Protein AF-A0A7L2SR57-F1 (afdb_monomer_lite)

pLDDT: mean 92.72, std 5.05, range [69.31, 98.25]

InterPro domains:
  IPR005479 Carbamoyl phosphate synthase, ATP-binding domain [PF02786] (13-73)
  IPR005479 Carbamoyl phosphate synthase, ATP-binding domain [PS00866] (45-59)
  IPR011761 ATP-grasp fold [PS50975] (12-68)
  IPR013815 ATP-grasp fold, subdomain 1 [G3DSA:3.30.1490.20] (1-74)
  IPR049076 Acetyl-CoA carboxylase [PTHR45728] (10-74)

Organism: NCBI:txid98133

Radius of gyration: 15.74 Å; chains: 1; bounding box: 35×24×40 Å

Secondary structure (DSSP, 8-state):
--------HHHHHTTPPPPPPHHHHHHTS--SHHHHHHHHHHH-SSEEEE-TT--TTTTEEEE-SHHHHHHHH-

Sequence (74 aa):
AGLVAQWSEEDQKLQQAISIPLETYAQGCVKDVEEGLEVAMRVGYPLMIKAAEGGGGKGIRKVEAAEEFSACFR

Structure (mmCIF, N/CA/C/O backbone):
data_AF-A0A7L2SR57-F1
#
_entry.id   AF-A0A7L2SR57-F1
#
loop_
_atom_site.group_PDB
_atom_site.id
_atom_site.type_symbol
_atom_site.label_atom_id
_atom_site.label_alt_id
_atom_site.label_comp_id
_atom_site.label_asym_id
_atom_site.label_entity_id
_atom_site.label_seq_id
_atom_site.pdbx_PDB_ins_code
_atom_site.Cartn_x
_atom_site.Cartn_y
_atom_site.Cartn_z
_atom_site.occupancy
_atom_site.B_iso_or_equiv
_atom_site.auth_seq_id
_atom_site.auth_comp_id
_atom_site.auth_asym_id
_atom_site.auth_atom_id
_atom_site.pdbx_PDB_model_num
ATOM 1 N N . ALA A 1 1 ? -14.381 -10.455 -1.809 1.00 69.31 1 ALA A N 1
ATOM 2 C CA . ALA A 1 1 ? -14.768 -9.858 -0.515 1.00 69.31 1 ALA A CA 1
ATOM 3 C C . ALA A 1 1 ? -13.700 -8.835 -0.145 1.00 69.31 1 ALA A C 1
ATOM 5 O O . ALA A 1 1 ? -12.541 -9.100 -0.434 1.00 69.31 1 ALA A O 1
ATOM 6 N N . GLY A 1 2 ? -14.076 -7.658 0.358 1.00 86.00 2 GLY A N 1
ATOM 7 C CA . GLY A 1 2 ? -13.110 -6.640 0.797 1.00 86.00 2 GLY A CA 1
ATOM 8 C C . GLY A 1 2 ? -12.515 -6.959 2.172 1.00 86.00 2 GLY A C 1
ATOM 9 O O . GLY A 1 2 ? -12.922 -7.931 2.806 1.00 86.00 2 GLY A O 1
ATOM 10 N N . LEU A 1 3 ? -11.580 -6.125 2.632 1.00 92.44 3 LEU A N 1
ATOM 11 C CA . LEU A 1 3 ? -11.069 -6.167 4.005 1.00 92.44 3 LEU A CA 1
ATOM 12 C C . LEU A 1 3 ? -12.144 -5.647 4.968 1.00 92.44 3 LEU A C 1
ATOM 14 O O . LEU A 1 3 ? -12.769 -4.622 4.697 1.00 92.44 3 LEU A O 1
ATOM 18 N N . VAL A 1 4 ? -12.363 -6.351 6.080 1.00 91.44 4 VAL A N 1
ATOM 19 C CA . VAL A 1 4 ? -13.403 -6.022 7.066 1.00 91.44 4 VAL A CA 1
ATOM 20 C C . VAL A 1 4 ? -12.782 -5.980 8.456 1.00 91.44 4 VAL A C 1
ATOM 22 O O . VAL A 1 4 ? -12.109 -6.924 8.859 1.00 91.44 4 VAL A O 1
ATOM 25 N N . ALA A 1 5 ? -13.044 -4.904 9.195 1.00 90.81 5 ALA A N 1
ATOM 26 C CA . ALA A 1 5 ? -12.757 -4.801 10.621 1.00 90.81 5 ALA A CA 1
ATOM 27 C C . ALA A 1 5 ? -14.076 -4.779 11.405 1.00 90.81 5 ALA A C 1
ATOM 29 O O . ALA A 1 5 ? -15.076 -4.236 10.933 1.00 90.81 5 ALA A O 1
ATOM 30 N N . GLN A 1 6 ? -14.082 -5.396 12.586 1.00 89.12 6 GLN A N 1
ATOM 31 C CA . GLN A 1 6 ? -15.238 -5.380 13.481 1.00 89.12 6 GLN A CA 1
ATOM 32 C C . GLN A 1 6 ? -15.308 -4.031 14.203 1.00 89.12 6 GLN A C 1
ATOM 34 O O . GLN A 1 6 ? -14.291 -3.532 14.680 1.00 89.12 6 GLN A O 1
ATOM 39 N N . TRP A 1 7 ? -16.507 -3.456 14.291 1.00 89.50 7 TRP A N 1
ATOM 40 C CA . TRP A 1 7 ? -16.758 -2.229 15.044 1.00 89.50 7 TRP A CA 1
ATOM 41 C C . TRP A 1 7 ? -18.123 -2.325 15.717 1.00 89.50 7 TRP A C 1
ATOM 43 O O . TRP A 1 7 ? -19.147 -2.378 15.031 1.00 89.50 7 TRP A O 1
ATOM 53 N N . SER A 1 8 ? -18.139 -2.423 17.046 1.00 89.50 8 SER A N 1
ATOM 54 C CA . SER A 1 8 ? -19.371 -2.672 17.795 1.00 89.50 8 SER A CA 1
ATOM 55 C C . SER A 1 8 ? -20.199 -1.398 17.990 1.00 89.50 8 SER A C 1
ATOM 57 O O . SER A 1 8 ? -19.699 -0.275 17.894 1.00 89.50 8 SER A O 1
ATOM 59 N N . GLU A 1 9 ? -21.487 -1.558 18.310 1.00 88.56 9 GLU A N 1
ATOM 60 C CA . GLU A 1 9 ? -22.337 -0.427 18.706 1.00 88.56 9 GLU A CA 1
ATOM 61 C C . GLU A 1 9 ? -21.846 0.257 19.994 1.00 88.56 9 GLU A C 1
ATOM 63 O O . GLU A 1 9 ? -22.086 1.449 20.193 1.00 88.56 9 GLU A O 1
ATOM 68 N N . GLU A 1 10 ? -21.169 -0.478 20.882 1.00 88.69 10 GLU A N 1
ATOM 69 C CA . GLU A 1 10 ? -20.577 0.074 22.105 1.00 88.69 10 GLU A CA 1
ATOM 70 C C . GLU A 1 10 ? -19.382 0.977 21.777 1.00 88.69 10 GLU A C 1
ATOM 72 O O . GLU A 1 10 ? -19.326 2.104 22.273 1.00 88.69 10 GLU A O 1
ATOM 77 N N . ASP A 1 11 ? -18.501 0.553 20.864 1.00 86.88 11 ASP A N 1
ATOM 78 C CA . ASP A 1 11 ? -17.366 1.359 20.388 1.00 86.88 11 ASP A CA 1
ATOM 79 C C . ASP A 1 11 ? -17.839 2.669 19.739 1.00 86.88 11 ASP A C 1
ATOM 81 O O . ASP A 1 11 ? -17.254 3.735 19.955 1.00 86.88 11 ASP A O 1
ATOM 85 N N . GLN A 1 12 ? -18.938 2.601 18.978 1.00 82.81 12 GLN A N 1
ATOM 86 C CA . GLN A 1 12 ? -19.575 3.762 18.352 1.00 82.81 12 GLN A CA 1
ATOM 87 C 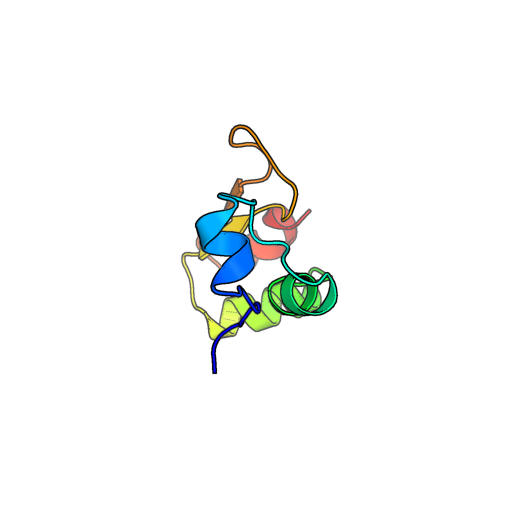C . GLN A 1 12 ? -20.128 4.742 19.391 1.00 82.81 12 GLN A C 1
ATOM 89 O O . GLN A 1 12 ? -19.888 5.948 19.294 1.00 82.81 12 GLN A O 1
ATOM 94 N N . LYS A 1 13 ? -20.844 4.241 20.409 1.00 87.88 13 LYS A N 1
ATOM 95 C CA . LYS A 1 13 ? -21.398 5.069 21.498 1.00 87.88 13 LYS A CA 1
ATOM 96 C C . LYS A 1 13 ? -20.302 5.743 22.318 1.00 87.88 13 LYS A C 1
ATOM 98 O O . LYS A 1 13 ? -20.474 6.885 22.736 1.00 87.88 13 LYS A O 1
ATOM 103 N N . LEU A 1 14 ? -19.182 5.054 22.523 1.00 88.69 14 LEU A N 1
ATOM 104 C CA . LEU A 1 14 ? -18.018 5.571 23.242 1.00 88.69 14 LEU A CA 1
ATOM 105 C C . LEU A 1 14 ? -17.122 6.474 22.376 1.00 88.69 14 LEU A C 1
ATOM 107 O O . LEU A 1 14 ? -16.113 6.965 22.877 1.00 88.69 14 LEU A O 1
ATOM 111 N N . GLN A 1 15 ? -17.482 6.702 21.104 1.00 83.94 15 GLN A N 1
ATOM 112 C CA . GLN A 1 15 ? -16.706 7.480 20.130 1.00 83.94 15 GLN A CA 1
ATOM 113 C C . GLN A 1 15 ? -15.240 7.027 20.038 1.00 83.94 15 GLN A C 1
ATOM 115 O O . GLN A 1 15 ? -14.331 7.836 19.839 1.00 83.94 15 GLN A O 1
ATOM 120 N N . GLN A 1 16 ? -15.000 5.726 20.200 1.00 85.62 16 GLN A N 1
ATOM 121 C CA . GLN A 1 16 ? -13.655 5.174 20.129 1.00 85.62 16 GLN A CA 1
ATOM 122 C C . GLN A 1 16 ? -13.202 5.045 18.676 1.00 85.62 16 GLN A C 1
ATOM 124 O O . GLN A 1 16 ? -13.989 4.755 17.771 1.00 85.62 16 GLN A O 1
ATOM 129 N N . ALA A 1 17 ? -11.903 5.247 18.456 1.00 86.94 17 ALA A N 1
ATOM 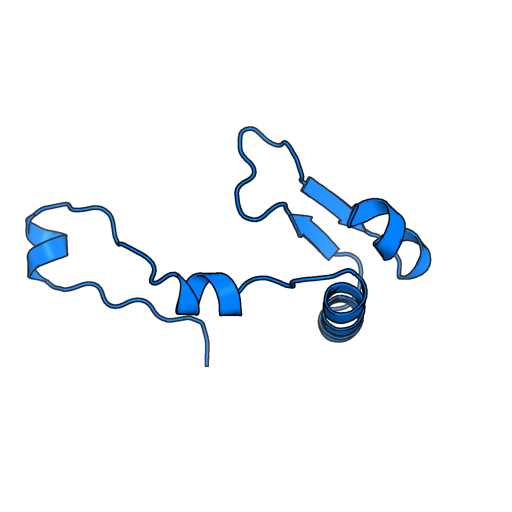130 C CA . ALA A 1 17 ? -11.286 4.944 17.176 1.00 86.94 17 ALA A CA 1
ATOM 131 C C . ALA A 1 17 ? -11.408 3.441 16.887 1.00 86.94 17 ALA A C 1
ATOM 133 O O . ALA A 1 17 ? -11.149 2.613 17.761 1.00 86.94 17 ALA A O 1
ATOM 134 N N . ILE A 1 18 ? -11.764 3.090 15.651 1.00 90.31 18 ILE A N 1
ATOM 135 C CA . ILE A 1 18 ? -11.738 1.696 15.209 1.00 90.31 18 ILE A CA 1
ATOM 136 C C . ILE A 1 18 ? -10.291 1.189 15.196 1.00 90.31 18 ILE A C 1
ATOM 138 O O . ILE A 1 18 ? -9.394 1.841 14.655 1.00 90.31 18 ILE A O 1
ATOM 142 N N . SER A 1 19 ? -10.063 0.016 15.784 1.00 88.25 19 SER A N 1
ATOM 143 C CA . SER A 1 19 ? -8.788 -0.689 15.670 1.00 88.25 19 SER A CA 1
ATOM 144 C C . SER A 1 19 ? -8.856 -1.664 14.501 1.00 88.25 19 SER A C 1
ATOM 146 O O . SER A 1 19 ? -9.767 -2.487 14.420 1.00 88.25 19 SER A O 1
ATOM 148 N N . ILE A 1 20 ? -7.898 -1.570 13.581 1.00 91.75 20 ILE A N 1
ATOM 149 C CA 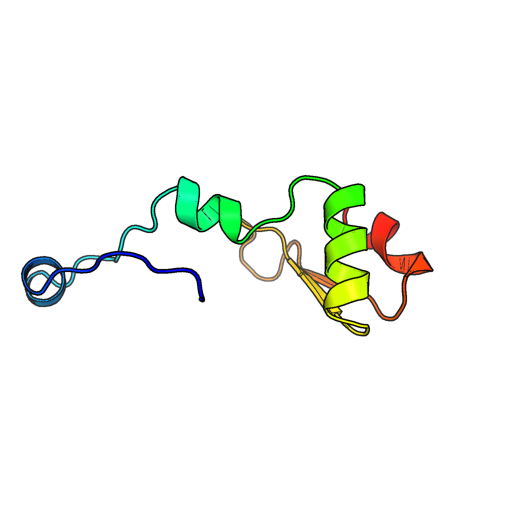. ILE A 1 20 ? -7.770 -2.524 12.480 1.00 91.75 20 ILE A CA 1
ATOM 150 C C . ILE A 1 20 ? -6.838 -3.648 12.941 1.00 91.75 20 ILE A C 1
ATOM 152 O O . ILE A 1 20 ? -5.689 -3.357 13.288 1.00 91.75 20 ILE A O 1
ATOM 156 N N . PRO A 1 21 ? -7.284 -4.921 12.945 1.00 93.00 21 PRO A N 1
ATOM 157 C CA . PRO A 1 21 ? -6.407 -6.035 13.275 1.00 93.00 21 PRO A CA 1
ATOM 158 C C . PRO A 1 21 ? -5.178 -6.052 12.364 1.00 93.00 21 PRO A C 1
ATOM 160 O O . PRO A 1 21 ? -5.296 -5.856 11.152 1.00 93.00 21 PRO A O 1
ATOM 163 N N . LEU A 1 22 ? -4.002 -6.336 12.933 1.00 92.56 22 LEU A N 1
ATOM 164 C CA . LEU A 1 22 ? -2.743 -6.369 12.176 1.00 92.56 22 LEU A CA 1
ATOM 165 C C . LEU A 1 22 ? -2.794 -7.349 11.000 1.00 92.56 22 LEU A C 1
ATOM 167 O O . LEU A 1 22 ? -2.224 -7.075 9.950 1.00 92.56 22 LEU A O 1
ATOM 171 N N . GLU A 1 23 ? -3.511 -8.462 11.153 1.00 93.75 23 GLU A N 1
ATOM 172 C CA .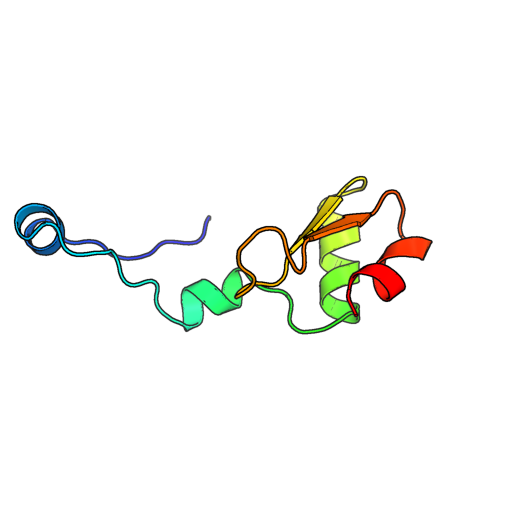 GLU A 1 23 ? -3.735 -9.422 10.072 1.00 93.75 23 GLU A CA 1
ATOM 173 C C . GLU A 1 23 ? -4.500 -8.786 8.903 1.00 93.75 23 GLU A C 1
ATOM 175 O O . GLU A 1 23 ? -4.054 -8.857 7.760 1.00 93.75 23 GLU A O 1
ATOM 180 N N . THR A 1 24 ? -5.621 -8.117 9.185 1.00 94.12 24 THR A N 1
ATOM 181 C CA . THR A 1 24 ? -6.428 -7.422 8.173 1.00 94.12 24 THR A CA 1
ATOM 182 C C . THR A 1 24 ? -5.624 -6.321 7.489 1.00 94.12 24 THR A C 1
ATOM 184 O O . THR A 1 24 ? -5.706 -6.156 6.275 1.00 94.12 24 THR A O 1
ATOM 187 N N . TYR A 1 25 ? -4.819 -5.585 8.256 1.00 93.31 25 TYR A N 1
ATOM 188 C CA . TYR A 1 25 ? -3.927 -4.563 7.719 1.00 93.31 25 TYR A CA 1
ATOM 189 C C . TYR A 1 25 ? -2.864 -5.161 6.784 1.00 93.31 25 TYR A C 1
ATOM 191 O O . TYR A 1 25 ? -2.679 -4.676 5.667 1.00 93.31 25 TYR A O 1
ATOM 199 N N . ALA A 1 26 ? -2.218 -6.255 7.197 1.00 93.44 26 ALA A N 1
ATOM 200 C CA . ALA A 1 26 ? -1.209 -6.944 6.399 1.00 93.44 26 ALA A CA 1
ATOM 201 C C . ALA A 1 26 ? -1.783 -7.528 5.098 1.00 93.44 26 ALA A C 1
ATOM 203 O O . ALA A 1 26 ? -1.106 -7.492 4.079 1.00 93.44 26 ALA A O 1
ATOM 204 N N . GLN A 1 27 ? -3.036 -8.000 5.099 1.00 93.62 27 GLN A N 1
ATOM 205 C CA . GLN A 1 27 ? -3.730 -8.452 3.882 1.00 93.62 27 GLN A CA 1
ATOM 206 C C . GLN A 1 27 ? -3.948 -7.327 2.854 1.00 93.62 27 GLN A C 1
ATOM 208 O O . GLN A 1 27 ? -4.157 -7.606 1.675 1.00 93.62 27 GLN A O 1
ATOM 213 N N . GLY A 1 28 ? -3.925 -6.062 3.286 1.00 93.12 28 GLY A N 1
ATOM 214 C CA . GLY A 1 28 ? -4.008 -4.894 2.407 1.00 93.12 28 GLY A CA 1
ATOM 215 C C . GLY A 1 28 ? -2.662 -4.394 1.885 1.00 93.12 28 GLY A C 1
ATOM 216 O O . GLY A 1 28 ? -2.642 -3.472 1.071 1.00 93.12 28 GLY A O 1
ATOM 217 N N . CYS A 1 29 ? -1.554 -4.971 2.349 1.00 95.44 29 CYS A N 1
ATOM 218 C CA . CYS A 1 29 ? -0.204 -4.561 1.984 1.00 95.44 29 CYS A CA 1
ATOM 219 C C . CYS A 1 29 ? 0.463 -5.617 1.102 1.00 95.44 29 CYS A C 1
ATOM 221 O O . CYS A 1 29 ? 0.181 -6.806 1.211 1.00 95.44 29 CYS A O 1
ATOM 223 N N . VAL A 1 30 ? 1.395 -5.167 0.269 1.00 96.00 30 VAL A N 1
ATOM 224 C CA . VAL A 1 30 ? 2.362 -6.032 -0.416 1.00 96.00 30 VAL A CA 1
ATOM 225 C C . VAL A 1 30 ? 3.680 -5.992 0.355 1.00 96.00 30 VAL A C 1
ATOM 227 O O . VAL A 1 30 ? 4.028 -4.955 0.927 1.00 96.00 30 VAL A O 1
ATOM 230 N N . LYS A 1 31 ? 4.386 -7.119 0.428 1.00 93.44 31 LYS A N 1
ATOM 231 C CA . LYS A 1 31 ? 5.535 -7.309 1.327 1.00 93.44 31 LYS A CA 1
ATOM 232 C C . LYS A 1 31 ? 6.869 -7.001 0.664 1.00 93.44 31 LYS A C 1
ATOM 234 O O . LYS A 1 31 ? 7.792 -6.547 1.337 1.00 93.44 31 LYS A O 1
ATOM 239 N N . ASP A 1 32 ? 6.962 -7.246 -0.634 1.00 95.75 32 ASP A N 1
ATOM 240 C CA . ASP A 1 32 ? 8.183 -7.106 -1.417 1.00 95.75 32 ASP A CA 1
ATOM 241 C C . ASP A 1 32 ? 7.892 -6.636 -2.852 1.00 95.7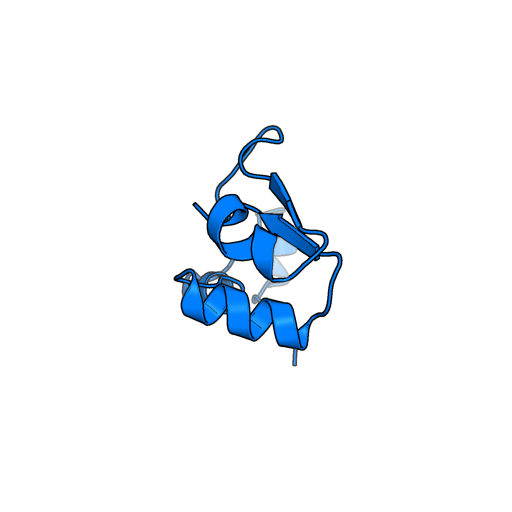5 32 ASP A C 1
ATOM 243 O O . ASP A 1 32 ? 6.741 -6.412 -3.247 1.00 95.75 32 ASP A O 1
ATOM 247 N N . VAL A 1 33 ? 8.969 -6.398 -3.609 1.00 96.12 33 VAL A N 1
ATOM 248 C CA . VAL A 1 33 ? 8.900 -5.884 -4.985 1.00 96.12 33 VAL A CA 1
ATOM 249 C C . VAL A 1 33 ? 8.176 -6.872 -5.889 1.00 96.12 33 VAL A C 1
ATOM 251 O O . VAL A 1 33 ? 7.423 -6.455 -6.767 1.00 96.12 33 VAL A O 1
ATOM 254 N N . GLU A 1 34 ? 8.417 -8.161 -5.684 1.00 96.50 34 GLU A N 1
ATOM 255 C CA . GLU A 1 34 ? 7.903 -9.249 -6.496 1.00 96.50 34 GLU A CA 1
ATOM 256 C C . GLU A 1 34 ? 6.380 -9.358 -6.346 1.00 96.50 34 GLU A C 1
ATOM 258 O O . GLU A 1 34 ? 5.660 -9.266 -7.343 1.00 96.50 34 GLU A O 1
ATOM 263 N N . GLU A 1 35 ? 5.875 -9.425 -5.110 1.00 97.06 35 GLU A N 1
ATOM 264 C CA . GLU A 1 35 ? 4.438 -9.385 -4.819 1.00 97.06 35 GLU A CA 1
ATOM 265 C C . GLU A 1 35 ? 3.817 -8.079 -5.336 1.00 97.06 35 GLU A C 1
ATOM 267 O O . GLU A 1 35 ? 2.752 -8.081 -5.961 1.00 97.06 35 GLU A O 1
ATOM 272 N N . GLY A 1 36 ? 4.507 -6.952 -5.140 1.00 97.19 36 GLY A N 1
ATOM 273 C CA . GLY A 1 36 ? 4.088 -5.651 -5.649 1.00 97.19 36 GLY A CA 1
ATOM 274 C C . GLY A 1 36 ? 3.887 -5.630 -7.168 1.00 97.19 36 GLY A C 1
ATOM 275 O O . GLY A 1 36 ? 2.869 -5.118 -7.637 1.00 97.19 36 GLY A O 1
ATOM 276 N N . LEU A 1 37 ? 4.817 -6.210 -7.932 1.00 96.88 37 LEU A N 1
ATOM 277 C CA . LEU A 1 37 ? 4.745 -6.313 -9.393 1.00 96.88 37 LEU A CA 1
ATOM 278 C C . LEU A 1 37 ? 3.567 -7.180 -9.846 1.00 96.88 37 LEU A C 1
ATOM 280 O O . LEU A 1 37 ? 2.845 -6.804 -10.771 1.00 96.88 37 LEU A O 1
ATOM 284 N N . GLU A 1 38 ? 3.330 -8.315 -9.186 1.00 97.19 38 GLU A N 1
ATOM 285 C CA . GLU A 1 38 ? 2.177 -9.173 -9.482 1.00 97.19 38 GLU A CA 1
ATOM 286 C C . GLU A 1 38 ? 0.851 -8.437 -9.264 1.00 97.19 38 GLU A C 1
ATOM 288 O O . GLU A 1 38 ? -0.057 -8.492 -10.103 1.00 97.19 38 GLU A O 1
ATOM 293 N N . VAL A 1 39 ? 0.740 -7.698 -8.155 1.00 96.75 39 VAL A N 1
ATOM 294 C CA . VAL A 1 39 ? -0.435 -6.866 -7.876 1.00 96.75 39 VAL A CA 1
ATOM 295 C C . VAL A 1 39 ? -0.562 -5.735 -8.894 1.00 96.75 39 VAL A C 1
ATOM 297 O O . VAL A 1 39 ? -1.665 -5.490 -9.380 1.00 96.75 39 VAL A O 1
ATOM 300 N N . ALA A 1 40 ? 0.539 -5.081 -9.260 1.00 97.44 40 ALA A N 1
ATOM 301 C CA . ALA A 1 40 ? 0.555 -4.003 -10.241 1.00 97.44 40 ALA A CA 1
ATOM 302 C C . ALA A 1 40 ? 0.047 -4.451 -11.616 1.00 97.44 40 ALA A C 1
ATOM 304 O O . ALA A 1 40 ? -0.789 -3.771 -12.209 1.00 97.44 40 ALA A O 1
ATOM 305 N N . MET A 1 41 ? 0.468 -5.630 -12.086 1.00 96.38 41 MET A N 1
ATOM 306 C CA . MET A 1 41 ? -0.035 -6.214 -13.335 1.00 96.38 41 MET A CA 1
ATOM 307 C C . MET A 1 41 ? -1.534 -6.521 -13.271 1.00 96.38 41 MET A C 1
ATOM 309 O O . MET A 1 41 ? -2.243 -6.349 -14.261 1.00 96.38 41 MET A O 1
ATOM 313 N N . ARG A 1 42 ? -2.034 -6.956 -12.108 1.00 96.69 42 ARG A N 1
ATOM 314 C CA . ARG A 1 42 ? -3.459 -7.246 -11.899 1.00 96.69 42 ARG A CA 1
ATOM 315 C C . ARG A 1 42 ? -4.320 -5.981 -11.817 1.00 96.69 42 ARG A C 1
ATOM 317 O O . ARG A 1 42 ? -5.455 -6.000 -12.283 1.00 96.69 42 ARG A O 1
ATOM 324 N N . VAL A 1 43 ? -3.814 -4.919 -11.189 1.00 96.19 43 VAL A N 1
ATOM 325 C CA . VAL A 1 43 ? -4.511 -3.627 -11.042 1.00 96.19 43 VAL A CA 1
ATOM 326 C C . VAL A 1 43 ? -4.476 -2.829 -12.348 1.00 96.19 43 VAL A C 1
ATOM 328 O O . VAL A 1 43 ? -5.470 -2.197 -12.701 1.00 96.19 43 VAL A O 1
ATOM 331 N N . GLY A 1 44 ? -3.362 -2.898 -13.077 1.00 97.88 44 GLY A N 1
ATOM 332 C CA . GLY A 1 44 ? -3.103 -2.107 -14.274 1.00 97.88 44 GLY A CA 1
ATOM 333 C C . GLY A 1 44 ? -2.454 -0.756 -13.963 1.00 97.88 44 GLY A C 1
ATOM 334 O O . GLY A 1 44 ? -2.556 -0.222 -12.858 1.00 97.88 44 GLY A O 1
ATOM 335 N N . TYR A 1 45 ? -1.772 -0.209 -14.968 1.00 97.50 45 TYR A N 1
ATOM 336 C CA . TYR A 1 45 ? -1.127 1.102 -14.911 1.00 97.50 45 TYR A CA 1
ATOM 337 C C . TYR A 1 45 ? -2.020 2.188 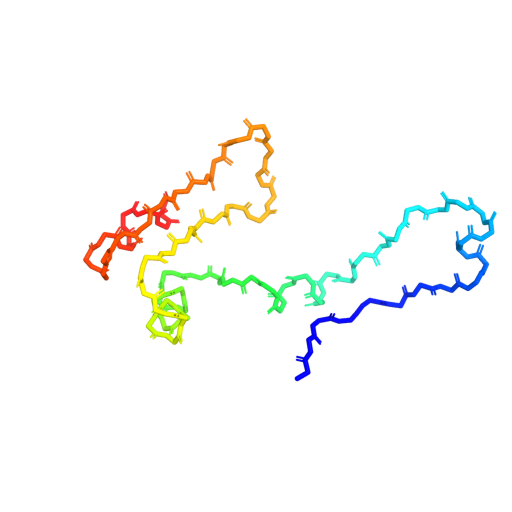-15.551 1.00 97.50 45 TYR A C 1
ATOM 339 O O . TYR A 1 45 ? -2.795 1.872 -16.459 1.00 97.50 45 TYR A O 1
ATOM 347 N N . PRO A 1 46 ? -1.910 3.464 -15.130 1.00 98.00 46 PRO A N 1
ATOM 348 C CA . PRO A 1 46 ? -1.030 3.961 -14.071 1.00 98.00 46 PRO A CA 1
ATOM 349 C C . PRO A 1 46 ? -1.557 3.642 -12.666 1.00 98.00 46 PRO A C 1
ATOM 351 O O . PRO A 1 46 ? -2.766 3.567 -12.445 1.00 98.00 46 PRO A O 1
ATOM 354 N N . LEU A 1 47 ? -0.643 3.515 -11.702 1.00 98.00 47 LEU A N 1
ATOM 355 C CA . LEU A 1 47 ? -0.972 3.238 -10.300 1.00 98.00 47 LEU A CA 1
ATOM 356 C C . LEU A 1 47 ? -0.171 4.101 -9.323 1.00 98.00 47 LEU A C 1
ATOM 358 O O . LEU A 1 47 ? 0.750 4.827 -9.700 1.00 98.00 47 LEU A O 1
ATOM 362 N N . MET A 1 48 ? -0.528 4.003 -8.043 1.00 97.06 48 MET A N 1
ATOM 363 C CA . MET A 1 48 ? 0.171 4.668 -6.947 1.00 97.06 48 MET A CA 1
ATOM 364 C C . MET A 1 48 ? 0.758 3.634 -5.987 1.00 97.06 48 MET A C 1
ATOM 366 O O . MET A 1 48 ? 0.037 2.771 -5.492 1.00 97.06 48 MET A O 1
ATOM 370 N N . ILE A 1 49 ? 2.042 3.772 -5.664 1.00 96.19 49 ILE A N 1
ATOM 371 C CA . ILE A 1 49 ? 2.675 3.088 -4.534 1.00 96.19 49 ILE A CA 1
ATOM 372 C C . ILE A 1 49 ? 2.609 4.026 -3.332 1.00 96.19 49 ILE A C 1
ATOM 374 O O . ILE A 1 49 ? 2.936 5.213 -3.438 1.00 96.19 49 ILE A O 1
ATOM 378 N N . LYS A 1 50 ? 2.181 3.502 -2.183 1.00 95.50 50 LYS A N 1
ATOM 379 C CA . LYS A 1 50 ? 2.109 4.246 -0.927 1.00 95.50 50 LYS A CA 1
ATOM 380 C C . LYS A 1 50 ? 2.716 3.430 0.208 1.00 95.50 50 LYS A C 1
ATOM 382 O O . LYS A 1 50 ? 2.312 2.298 0.440 1.00 95.50 50 LYS A O 1
ATOM 387 N N . ALA A 1 51 ? 3.637 4.043 0.945 1.00 94.00 51 ALA A N 1
ATOM 388 C CA . ALA A 1 51 ? 4.139 3.510 2.201 1.00 94.00 51 ALA A CA 1
ATOM 389 C C . ALA A 1 51 ? 2.977 3.350 3.188 1.00 94.00 51 ALA A C 1
ATOM 391 O O . ALA A 1 51 ? 2.254 4.317 3.454 1.00 94.00 51 ALA A O 1
ATOM 392 N N . ALA A 1 52 ? 2.823 2.140 3.723 1.00 91.81 52 ALA A N 1
ATOM 393 C CA . ALA A 1 52 ? 1.683 1.755 4.548 1.00 91.81 52 ALA A CA 1
ATOM 394 C C . ALA A 1 52 ? 1.563 2.631 5.815 1.00 91.81 52 ALA A C 1
ATOM 396 O O . ALA A 1 52 ? 0.489 3.134 6.130 1.00 91.81 52 ALA A O 1
ATOM 397 N N . GLU A 1 53 ? 2.698 2.940 6.449 1.00 89.31 53 GLU A N 1
ATOM 398 C CA . GLU A 1 53 ? 2.785 3.775 7.661 1.00 89.31 53 GLU A CA 1
ATOM 399 C C . GLU A 1 53 ? 3.271 5.214 7.376 1.00 89.31 53 GLU A C 1
ATOM 401 O O . GLU A 1 53 ? 3.671 5.957 8.272 1.00 89.31 53 GLU A O 1
ATOM 406 N N . GLY A 1 54 ? 3.268 5.639 6.106 1.00 85.06 54 GLY A N 1
ATOM 407 C CA . GLY A 1 54 ? 3.749 6.962 5.700 1.00 85.06 54 GLY A CA 1
ATOM 408 C C . GLY A 1 54 ? 2.757 8.099 5.990 1.00 85.06 54 GLY A C 1
ATOM 409 O O . GLY A 1 54 ? 1.573 8.009 5.660 1.00 85.06 54 GLY A O 1
ATOM 410 N N . GLY A 1 55 ? 3.256 9.225 6.513 1.00 89.69 55 GLY A N 1
ATOM 411 C CA . GLY A 1 55 ? 2.478 10.442 6.799 1.00 89.69 55 GLY A CA 1
ATOM 412 C C . GLY A 1 55 ? 2.973 11.696 6.062 1.00 89.69 55 GLY A C 1
ATOM 413 O O . GLY A 1 55 ? 4.091 11.743 5.546 1.00 89.69 55 GLY A O 1
ATOM 414 N N . GLY A 1 56 ? 2.134 12.738 6.001 1.00 90.50 56 GLY A N 1
ATOM 415 C CA . GLY A 1 56 ? 2.526 14.069 5.502 1.00 90.50 56 GLY A CA 1
ATOM 416 C C . GLY A 1 56 ? 2.920 14.128 4.020 1.00 90.50 56 GLY A C 1
ATOM 417 O O . GLY A 1 56 ? 3.764 14.936 3.643 1.00 90.50 56 GLY A O 1
ATOM 418 N N . GLY A 1 57 ? 2.371 13.238 3.187 1.00 85.62 57 GLY A N 1
ATOM 419 C CA . GLY A 1 57 ? 2.676 13.160 1.751 1.00 85.62 57 GLY A CA 1
ATOM 420 C C . GLY A 1 57 ? 3.991 12.448 1.405 1.00 85.62 57 GLY A C 1
ATOM 421 O O . GLY A 1 57 ? 4.336 12.340 0.230 1.00 85.62 57 GLY A O 1
ATOM 422 N N . LYS A 1 58 ? 4.727 11.931 2.397 1.00 88.31 58 LYS A N 1
ATOM 423 C CA . LYS A 1 58 ? 5.951 11.150 2.172 1.00 88.31 58 LYS A CA 1
ATOM 424 C C . LYS A 1 58 ? 5.622 9.694 1.833 1.00 88.31 58 LYS A C 1
ATOM 426 O O . LYS A 1 58 ? 4.620 9.151 2.291 1.00 88.31 58 LYS A O 1
ATOM 431 N N . GLY A 1 59 ? 6.482 9.073 1.023 1.00 91.06 59 GLY A N 1
ATOM 432 C CA . GLY A 1 59 ? 6.341 7.669 0.621 1.00 91.06 59 GLY A CA 1
ATOM 433 C C . GLY A 1 59 ? 5.193 7.404 -0.354 1.00 91.06 59 GLY A C 1
ATOM 434 O O . GLY A 1 59 ? 4.646 6.313 -0.343 1.00 91.06 59 GLY A O 1
ATOM 435 N N . ILE A 1 60 ? 4.788 8.393 -1.156 1.00 94.94 60 ILE A N 1
ATOM 436 C CA . ILE A 1 60 ? 3.803 8.220 -2.231 1.00 94.94 60 ILE A CA 1
ATOM 437 C C . ILE A 1 60 ? 4.518 8.414 -3.571 1.00 94.94 60 ILE A C 1
ATOM 439 O O . ILE A 1 60 ? 5.246 9.399 -3.740 1.00 94.94 60 ILE A O 1
ATOM 443 N N . ARG A 1 61 ? 4.342 7.482 -4.509 1.00 95.69 61 ARG A N 1
ATOM 444 C CA . ARG A 1 61 ? 4.944 7.509 -5.851 1.00 95.69 61 ARG A CA 1
ATOM 445 C C . ARG A 1 61 ? 3.906 7.121 -6.896 1.00 95.69 61 ARG A C 1
ATOM 447 O O . ARG A 1 61 ? 3.161 6.169 -6.683 1.00 95.69 61 ARG A O 1
ATOM 454 N N . LYS A 1 62 ? 3.858 7.859 -8.005 1.00 96.94 62 LYS A N 1
ATOM 455 C CA . LYS A 1 62 ? 3.095 7.471 -9.196 1.00 96.94 62 LYS A CA 1
ATOM 456 C C . LYS A 1 62 ? 3.973 6.573 -10.059 1.00 96.94 62 LYS A C 1
ATOM 458 O O . LYS A 1 62 ? 5.158 6.859 -10.189 1.00 96.94 62 LYS A O 1
ATOM 463 N N . VAL A 1 63 ? 3.384 5.524 -10.619 1.00 98.25 63 VAL A N 1
ATOM 464 C CA . VAL A 1 63 ? 4.048 4.583 -11.524 1.00 98.25 63 VAL A CA 1
ATOM 465 C C . VAL A 1 63 ? 3.237 4.521 -12.811 1.00 98.25 63 VAL A C 1
ATOM 467 O O . VAL A 1 63 ? 2.059 4.153 -12.776 1.00 98.25 63 VAL A O 1
ATOM 470 N N . GLU A 1 64 ? 3.841 4.914 -13.929 1.00 98.12 64 GLU A N 1
ATOM 471 C CA . GLU A 1 64 ? 3.155 4.990 -15.226 1.00 98.12 64 GLU A CA 1
ATOM 472 C C . GLU A 1 64 ? 3.268 3.676 -16.010 1.00 98.12 64 GLU A C 1
ATOM 474 O O . GLU A 1 64 ? 2.391 3.373 -16.818 1.00 98.12 64 GLU A O 1
ATOM 479 N N . ALA A 1 65 ? 4.321 2.887 -15.764 1.00 97.50 65 ALA A N 1
ATOM 480 C CA . ALA A 1 65 ? 4.592 1.636 -16.470 1.00 97.50 65 ALA A CA 1
ATOM 481 C C . ALA A 1 65 ? 5.363 0.616 -15.608 1.00 97.50 65 ALA A C 1
ATOM 483 O O . ALA A 1 65 ? 5.915 0.946 -14.554 1.00 97.50 65 ALA A O 1
ATOM 484 N N . ALA A 1 66 ? 5.412 -0.642 -16.056 1.00 96.94 66 ALA A N 1
ATOM 485 C CA . ALA A 1 66 ? 6.003 -1.747 -15.298 1.00 96.94 66 ALA A CA 1
ATOM 486 C C . ALA A 1 66 ? 7.502 -1.570 -15.027 1.00 96.94 66 ALA A C 1
ATOM 488 O O . ALA A 1 66 ? 7.992 -1.928 -13.956 1.00 96.94 66 ALA A O 1
ATOM 489 N N . GLU A 1 67 ? 8.216 -0.952 -15.962 1.00 97.19 67 GLU A N 1
ATOM 490 C CA . GLU A 1 67 ? 9.656 -0.711 -15.902 1.00 97.19 67 GLU A CA 1
ATOM 491 C C . GLU A 1 67 ? 10.040 0.251 -14.764 1.00 97.19 67 GLU A C 1
ATOM 493 O O . GLU A 1 67 ? 11.153 0.195 -14.241 1.00 97.19 67 GLU A O 1
ATOM 498 N N . GLU A 1 68 ? 9.112 1.115 -14.346 1.00 97.25 68 GLU A N 1
ATOM 499 C CA . GLU A 1 68 ? 9.314 2.104 -13.282 1.00 97.25 68 GLU A CA 1
ATOM 500 C C . GLU A 1 68 ? 9.043 1.538 -11.881 1.00 97.25 68 GLU A C 1
ATOM 502 O O . GLU A 1 68 ? 9.468 2.120 -10.875 1.00 97.25 68 GLU A O 1
ATOM 507 N N . PHE A 1 69 ? 8.332 0.410 -11.791 1.00 97.62 69 PHE A N 1
ATOM 508 C CA . PHE A 1 69 ? 7.764 -0.078 -10.537 1.00 97.62 69 PHE A CA 1
ATOM 509 C C . PHE A 1 69 ? 8.835 -0.342 -9.473 1.00 97.62 69 PHE A C 1
ATOM 511 O O . PHE A 1 69 ? 8.769 0.210 -8.376 1.00 97.62 69 PHE A O 1
ATOM 518 N N . SER A 1 70 ? 9.865 -1.125 -9.805 1.00 96.12 70 SER A N 1
ATOM 519 C CA . SER A 1 70 ? 10.914 -1.521 -8.854 1.00 96.12 70 SER A CA 1
ATOM 520 C C . SER A 1 70 ? 11.720 -0.340 -8.309 1.00 96.12 70 SER A C 1
ATOM 522 O O . SER A 1 70 ? 12.238 -0.412 -7.196 1.00 96.12 70 SER A O 1
ATOM 524 N N . ALA A 1 71 ? 11.848 0.744 -9.080 1.00 95.94 71 ALA A N 1
ATOM 525 C CA . ALA A 1 71 ? 12.499 1.969 -8.624 1.00 95.94 71 ALA A CA 1
ATOM 526 C C . ALA A 1 71 ? 11.594 2.779 -7.684 1.00 95.94 71 ALA A C 1
ATOM 528 O O . ALA A 1 71 ? 12.087 3.402 -6.750 1.00 95.94 71 ALA A O 1
ATOM 529 N N . CYS A 1 72 ? 10.279 2.749 -7.913 1.00 95.94 72 CYS A N 1
ATOM 530 C CA . CYS A 1 72 ? 9.295 3.457 -7.097 1.00 95.94 72 CYS A CA 1
ATOM 531 C C . CYS A 1 72 ? 8.890 2.708 -5.815 1.00 95.94 72 CYS A C 1
ATOM 533 O O . CYS A 1 72 ? 8.330 3.332 -4.915 1.00 95.94 72 CYS A O 1
ATOM 535 N N . PHE A 1 73 ? 9.138 1.397 -5.739 1.00 94.75 73 PHE A N 1
ATOM 536 C CA . PHE A 1 73 ? 8.830 0.563 -4.572 1.00 94.75 73 PHE A CA 1
ATOM 537 C C . PHE A 1 73 ? 9.874 0.664 -3.446 1.00 94.75 73 PHE A C 1
ATOM 539 O O . PHE A 1 73 ? 9.559 0.376 -2.294 1.00 94.75 73 PHE A O 1
ATOM 546 N N . ARG A 1 74 ? 11.112 1.048 -3.778 1.00 82.31 74 ARG A N 1
ATOM 547 C CA . ARG A 1 74 ? 12.238 1.134 -2.837 1.00 82.31 74 ARG A CA 1
ATOM 548 C C . ARG A 1 74 ? 12.317 2.473 -2.107 1.00 82.31 74 ARG A C 1
ATOM 550 O O . ARG A 1 74 ? 11.918 3.511 -2.685 1.00 82.31 74 ARG A O 1
#

Foldseek 3Di:
DAQDADDDPVCVVVVHDGDRPPVSLVVVDDDDLVSVLVVCVVVDDFDWAADSPDDDPPLIDTDGDSVCRNVSND